Protein AF-A0A2G4E610-F1 (afdb_monomer_lite)

Sequence (167 aa):
LGGEHQPWYWQLVNQRLNTELAELLCPLRPLSDITALPVDDQRPDTAPMTCRLHLRLGSQVLHAQLCADARVMLQLLGGHHWQPHRQNVAQDWPIRQPLVLGELSLSLDQLASLQPGDVLLPSLCHFDEEGGGRLQLAGRQWAVQTDSRAEQLYVRFSHEEDLGHGQ

Secondary structure (DSSP, 8-state):
------HHHHHHHHHHS-HHHHHHHPSP----TTTS----TT-GGGSPEEEEEEEEETTEEEEEEEEE-HHHHHHHHHSTT-----PPPPTT---------EE----HHHHHH--TTPPPPPSEESB-TTSEEEEEETTEEEEEEEEEETTEEEEEEEEEEP-----

Foldseek 3Di:
DDDPDDFVVQVVVLVPDDPVVNQQQPSDDDCDPVNPQDPDPVDQQSHKDKDWDWDDDPPDIDTDIDIGGPVSVVVNVVDPDDDDDDDDDPPPNDDDDDDDQAADDDDPVRVVPDDPPDDDDHPGGQADPQQWGWDDDPNWIFTWHWDDDPNDIDIDTDDTDPPPPDD

Radius of gyration: 21.69 Å; chains: 1; bounding box: 56×47×51 Å

Structure (mmCIF, N/CA/C/O backbone):
data_AF-A0A2G4E610-F1
#
_entry.id   AF-A0A2G4E610-F1
#
loop_
_atom_site.group_PDB
_atom_site.id
_atom_site.type_symbol
_atom_site.label_atom_id
_atom_site.label_alt_id
_atom_site.label_comp_id
_atom_site.label_asym_id
_atom_site.label_entity_id
_atom_site.label_seq_id
_atom_site.pdbx_PDB_ins_code
_atom_site.Cartn_x
_atom_site.Cartn_y
_atom_site.Cartn_z
_atom_site.occupancy
_atom_site.B_iso_or_equiv
_atom_site.auth_seq_id
_atom_site.auth_comp_id
_atom_site.auth_asym_id
_atom_site.auth_atom_id
_atom_site.pdbx_PDB_model_num
ATOM 1 N N . LEU A 1 1 ? -7.639 17.442 -5.512 1.00 37.44 1 LEU A N 1
ATOM 2 C CA . LEU A 1 1 ? -8.612 18.344 -4.850 1.00 37.44 1 LEU A CA 1
ATOM 3 C C . LEU A 1 1 ? -7.830 19.233 -3.885 1.00 37.44 1 LEU A C 1
ATOM 5 O O . LEU A 1 1 ? -7.636 18.840 -2.747 1.00 37.44 1 LEU A O 1
ATOM 9 N N . GLY A 1 2 ? -7.286 20.353 -4.370 1.00 42.53 2 GLY A N 1
ATOM 10 C CA . GLY A 1 2 ? -6.409 21.251 -3.605 1.00 42.53 2 GLY A CA 1
ATOM 11 C C . GLY A 1 2 ? -7.049 22.624 -3.429 1.00 42.53 2 GLY A C 1
ATOM 12 O O . GLY A 1 2 ? -6.683 23.564 -4.123 1.00 42.53 2 GLY A O 1
ATOM 13 N N . GLY A 1 3 ? -8.059 22.712 -2.566 1.00 52.41 3 GLY A N 1
ATOM 14 C CA . GLY A 1 3 ? -8.592 23.989 -2.088 1.00 52.41 3 GLY A CA 1
ATOM 15 C C . GLY A 1 3 ? -8.076 24.257 -0.678 1.00 52.41 3 GLY A C 1
ATOM 16 O O . GLY A 1 3 ? -7.85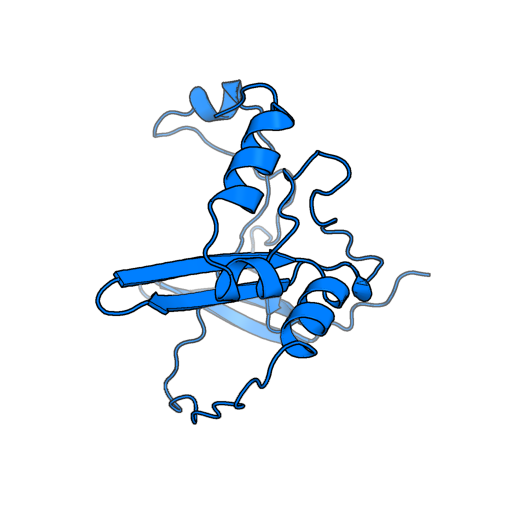5 23.307 0.072 1.00 52.41 3 GLY A O 1
ATOM 17 N N . GLU A 1 4 ? -7.886 25.526 -0.315 1.00 57.78 4 GLU A N 1
ATOM 18 C CA . GLU A 1 4 ? -7.472 25.922 1.035 1.00 57.78 4 GLU A CA 1
ATOM 19 C C . GLU A 1 4 ? -8.354 25.258 2.103 1.00 57.78 4 GLU A C 1
ATOM 21 O O . GLU A 1 4 ? -9.586 25.348 2.065 1.00 57.78 4 GLU A O 1
ATOM 26 N N . HIS A 1 5 ? -7.722 24.586 3.070 1.00 64.75 5 HIS A N 1
ATOM 27 C CA . HIS A 1 5 ? -8.419 23.955 4.184 1.00 64.75 5 HIS A CA 1
ATOM 28 C C . HIS A 1 5 ? -9.053 25.022 5.074 1.00 64.75 5 HIS A C 1
ATOM 30 O O . HIS A 1 5 ? -8.399 25.608 5.933 1.00 64.75 5 HIS A O 1
ATOM 36 N N . GLN A 1 6 ? -10.348 25.261 4.887 1.00 73.62 6 GLN A N 1
ATOM 37 C CA . GLN A 1 6 ? -11.079 26.224 5.693 1.00 73.62 6 GLN A CA 1
ATOM 38 C C . GLN A 1 6 ? -11.346 25.655 7.102 1.00 73.62 6 GLN A C 1
ATOM 40 O O . GLN A 1 6 ? -12.045 24.641 7.222 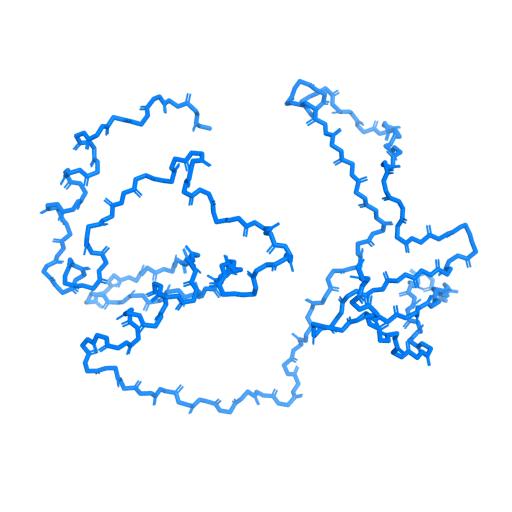1.00 73.62 6 GLN A O 1
ATOM 45 N N . PRO A 1 7 ? -10.853 26.289 8.186 1.00 74.06 7 PRO A N 1
ATOM 46 C CA . PRO A 1 7 ? -10.991 25.761 9.549 1.00 74.06 7 PRO A CA 1
ATOM 47 C C . PRO A 1 7 ? -12.445 25.523 9.989 1.00 74.06 7 PRO A C 1
ATOM 49 O O . PRO A 1 7 ? -12.716 24.603 10.762 1.00 74.06 7 PRO A O 1
ATOM 52 N N . TRP A 1 8 ? -13.394 26.310 9.467 1.00 81.38 8 TRP A N 1
ATOM 53 C CA . TRP A 1 8 ? -14.819 26.193 9.793 1.00 81.38 8 TRP A CA 1
ATOM 54 C C . TRP A 1 8 ? -15.441 24.869 9.317 1.00 81.38 8 TRP A C 1
ATOM 56 O O . TRP A 1 8 ? -16.360 24.362 9.961 1.00 81.38 8 TRP A O 1
ATOM 66 N N . TYR A 1 9 ? -14.940 24.275 8.227 1.00 82.25 9 TYR A N 1
ATOM 67 C CA . TYR A 1 9 ? -15.488 23.032 7.674 1.00 82.25 9 TYR A CA 1
ATOM 68 C C . TYR A 1 9 ? -15.316 21.873 8.659 1.00 82.25 9 TYR A C 1
ATOM 70 O O . TYR A 1 9 ? -16.259 21.142 8.951 1.00 82.25 9 TYR A O 1
ATOM 78 N N . TRP A 1 10 ? -14.130 21.757 9.255 1.00 83.00 10 TRP A N 1
ATOM 79 C CA . TRP A 1 10 ? -13.839 20.716 10.239 1.00 83.00 10 TRP A CA 1
ATOM 80 C C . TRP A 1 10 ? -14.554 20.937 11.568 1.00 83.00 10 TRP A C 1
ATOM 82 O O . TRP A 1 10 ? -14.948 19.972 12.218 1.00 83.00 10 TRP A O 1
ATOM 92 N N . GLN A 1 11 ? -14.791 22.190 11.960 1.00 86.00 11 GLN A N 1
ATOM 93 C CA . GLN A 1 11 ? -15.650 22.487 13.108 1.00 86.00 11 GLN A CA 1
ATOM 94 C C . GLN A 1 11 ? -17.082 21.996 12.869 1.00 86.00 11 GLN A C 1
ATOM 96 O O . GLN A 1 11 ? -17.652 21.348 13.743 1.00 86.00 11 GLN A O 1
ATOM 101 N N . LEU A 1 12 ? -17.634 22.233 11.675 1.00 86.00 12 LEU A N 1
ATOM 102 C CA . LEU A 1 12 ? -18.959 21.738 11.309 1.00 86.00 12 LEU A CA 1
ATOM 103 C C . LEU A 1 12 ? -19.010 20.204 11.291 1.00 86.00 12 LEU A C 1
ATOM 105 O O . LEU A 1 12 ? -19.958 19.630 11.817 1.00 86.00 12 LEU A O 1
ATOM 109 N N . VAL A 1 13 ? -17.993 19.539 10.733 1.00 84.56 13 VAL A N 1
ATOM 110 C CA . VAL A 1 13 ? -17.892 18.068 10.747 1.00 84.56 13 VAL A CA 1
ATOM 111 C C . VAL A 1 13 ? -17.896 17.539 12.183 1.00 84.56 13 VAL A C 1
ATOM 113 O O . VAL A 1 13 ? -18.721 16.689 12.508 1.00 84.56 13 VAL A O 1
ATOM 116 N N . ASN A 1 14 ? -17.056 18.092 13.063 1.00 87.81 14 ASN A N 1
ATOM 117 C CA . ASN A 1 14 ? -16.997 17.692 14.473 1.00 87.81 14 ASN A CA 1
ATOM 118 C C . ASN A 1 14 ? -18.329 17.896 15.214 1.00 87.81 14 ASN A C 1
ATOM 120 O O . ASN A 1 14 ? -18.658 17.111 16.095 1.00 87.81 14 ASN A O 1
ATOM 124 N N . GLN A 1 15 ? -19.107 18.922 14.851 1.00 87.94 15 GLN A N 1
ATOM 125 C CA . GLN A 1 15 ? -20.425 19.195 15.443 1.00 87.94 15 GLN A CA 1
ATOM 126 C C . GLN A 1 15 ? -21.553 18.319 14.884 1.00 87.94 15 GLN A C 1
ATOM 128 O O . GLN A 1 15 ? -22.582 18.157 15.535 1.00 87.94 15 GLN A O 1
ATOM 133 N N . ARG A 1 16 ? -21.409 17.806 13.656 1.00 88.06 16 ARG A N 1
ATOM 134 C CA . ARG A 1 16 ? -22.437 17.005 12.970 1.00 88.06 16 ARG A CA 1
ATOM 135 C C . ARG A 1 16 ? -22.292 15.505 13.208 1.00 88.06 16 ARG A C 1
ATOM 137 O O . ARG A 1 16 ? -23.204 14.761 12.851 1.00 88.06 16 ARG A O 1
ATOM 144 N N . LEU A 1 17 ? -21.173 15.061 13.775 1.00 84.81 17 LEU A N 1
ATOM 145 C CA . LEU A 1 17 ? -20.997 13.672 14.177 1.00 84.81 17 LEU A CA 1
ATOM 146 C C . LEU A 1 17 ? -21.983 13.322 15.296 1.00 84.81 17 LEU A C 1
ATOM 148 O O . LEU A 1 17 ? -22.217 14.104 16.214 1.00 84.81 17 LEU A O 1
ATOM 152 N N . ASN A 1 18 ? -22.566 12.128 15.203 1.00 85.31 18 ASN A N 1
ATOM 153 C CA . ASN A 1 18 ? -23.317 11.545 16.310 1.00 85.31 18 ASN A CA 1
ATOM 154 C C . ASN A 1 18 ? -22.397 11.457 17.551 1.00 85.31 18 ASN A C 1
ATOM 156 O O . ASN A 1 18 ? -21.193 11.244 17.408 1.00 85.31 18 ASN A O 1
ATOM 160 N N . THR A 1 19 ? -22.976 11.590 18.748 1.00 83.56 19 THR A N 1
ATOM 161 C CA . THR A 1 19 ? -22.282 11.555 20.045 1.00 83.56 19 THR A CA 1
ATOM 162 C C . THR A 1 19 ? -21.306 10.388 20.203 1.00 83.56 19 THR A C 1
ATOM 164 O O . THR A 1 19 ? -20.160 10.620 20.562 1.00 83.56 19 THR A O 1
ATOM 167 N N . GLU A 1 20 ? -21.707 9.161 19.874 1.00 80.81 20 GLU A N 1
ATOM 168 C CA . GLU A 1 20 ? -20.875 7.957 19.988 1.00 80.81 20 GLU A CA 1
ATOM 169 C C . GLU A 1 20 ? -19.635 8.026 19.080 1.00 80.81 20 GLU A C 1
ATOM 171 O O . GLU A 1 20 ? -18.537 7.634 19.470 1.00 80.81 20 GLU A O 1
ATOM 176 N N . LEU A 1 21 ? -19.786 8.558 17.863 1.00 80.81 21 LEU A N 1
ATOM 177 C CA . LEU A 1 21 ? -18.657 8.755 16.947 1.00 80.81 21 LEU A CA 1
ATOM 178 C C . LEU A 1 21 ? -17.805 9.962 17.339 1.00 80.81 21 LEU A C 1
ATOM 180 O O . LEU A 1 21 ? -16.593 9.941 17.137 1.00 80.81 21 LEU A O 1
ATOM 184 N N . ALA A 1 22 ? -18.425 11.007 17.886 1.00 85.56 22 ALA A N 1
ATOM 185 C CA . ALA A 1 22 ? -17.730 12.199 18.338 1.00 85.56 22 ALA A CA 1
ATOM 186 C C . ALA A 1 22 ? -16.847 11.902 19.558 1.00 85.56 22 ALA A C 1
ATOM 188 O O . ALA A 1 22 ? -15.701 12.334 19.586 1.00 85.56 22 ALA A O 1
ATOM 189 N N . GLU A 1 23 ? -17.330 11.111 20.519 1.00 82.56 23 GLU A N 1
ATOM 190 C CA . GLU A 1 23 ? -16.530 10.642 21.660 1.00 82.56 23 GLU A CA 1
ATOM 191 C C . GLU A 1 23 ? -15.290 9.856 21.218 1.00 82.56 23 GLU A C 1
ATOM 193 O O . GLU A 1 23 ? -14.246 9.922 21.864 1.00 82.56 23 GLU A O 1
ATOM 198 N N . LEU A 1 24 ? -15.394 9.140 20.096 1.00 80.12 24 LEU A N 1
ATOM 199 C CA . LEU A 1 24 ? -14.323 8.290 19.604 1.00 80.12 24 LEU A CA 1
ATOM 200 C C . LEU A 1 24 ? -13.312 9.015 18.700 1.00 80.12 24 LEU A C 1
ATOM 202 O O . LEU A 1 24 ? -12.117 8.739 18.770 1.00 80.12 24 LEU A O 1
ATOM 206 N N . LEU A 1 25 ? -13.790 9.879 17.803 1.00 80.69 25 LEU A N 1
ATOM 207 C CA . LEU A 1 25 ? -13.000 10.408 16.684 1.00 80.69 25 LEU A CA 1
ATOM 208 C C . LEU A 1 25 ? -12.723 11.913 16.781 1.00 80.69 25 LEU A C 1
ATOM 210 O O . LEU A 1 25 ? -11.841 12.407 16.077 1.00 80.69 25 LEU A O 1
ATOM 214 N N . CYS A 1 26 ? -13.462 12.665 17.605 1.00 83.50 26 CYS A N 1
ATOM 215 C CA . CYS A 1 26 ? -13.280 14.112 17.692 1.00 83.50 26 CYS A CA 1
ATOM 216 C C . CYS A 1 26 ? -12.162 14.509 18.674 1.00 83.50 26 CYS A C 1
ATOM 218 O O . CYS A 1 26 ? -11.982 13.877 19.713 1.00 83.50 26 CYS A O 1
ATOM 220 N N . PRO A 1 27 ? -11.465 15.631 18.412 1.00 84.44 27 PRO A N 1
ATOM 221 C CA . PRO A 1 27 ? -11.653 16.515 17.264 1.00 84.44 27 PRO A CA 1
ATOM 222 C C . PRO A 1 27 ? -10.913 16.019 16.012 1.00 84.44 27 PRO A C 1
ATOM 224 O O . PRO A 1 27 ? -9.690 15.903 16.008 1.00 84.44 27 PRO A O 1
ATOM 227 N N . LEU A 1 28 ? -11.644 15.859 14.908 1.00 81.12 28 LEU A N 1
ATOM 228 C CA . LEU A 1 28 ? -11.074 15.692 13.577 1.00 81.12 28 LEU A CA 1
ATOM 229 C C . LEU A 1 28 ? -10.490 17.019 13.090 1.00 81.12 28 LEU A C 1
ATOM 231 O O . LEU A 1 28 ? -11.098 18.085 13.241 1.00 81.12 28 LEU A O 1
ATOM 235 N N . ARG A 1 29 ? -9.306 16.950 12.489 1.00 76.62 29 ARG A N 1
ATOM 236 C CA . ARG A 1 29 ? -8.587 18.094 11.925 1.00 76.62 29 ARG A CA 1
ATOM 237 C C . ARG A 1 29 ? -8.073 17.735 10.531 1.00 76.62 29 ARG A C 1
ATOM 239 O O . ARG A 1 29 ? -7.823 16.557 10.280 1.00 76.62 29 ARG A O 1
ATOM 246 N N . PRO A 1 30 ? -7.923 18.722 9.629 1.00 72.25 30 PRO A N 1
ATOM 247 C CA . PRO A 1 30 ? -7.287 18.471 8.347 1.00 72.25 30 PRO A CA 1
ATOM 248 C C . PRO A 1 30 ? -5.859 17.984 8.569 1.00 72.25 30 PRO A C 1
ATOM 250 O O . PRO A 1 30 ? -5.177 18.444 9.487 1.00 72.25 30 PRO A O 1
ATOM 253 N N . LEU A 1 31 ? -5.420 17.095 7.685 1.00 65.62 31 LEU A N 1
ATOM 254 C CA . LEU A 1 31 ? -4.017 16.743 7.558 1.00 65.62 31 LEU A CA 1
ATOM 255 C C . LEU A 1 31 ? -3.308 17.923 6.871 1.00 65.62 31 LEU A C 1
ATOM 257 O O . LEU A 1 31 ? -3.431 18.100 5.665 1.00 65.62 31 LEU A O 1
ATOM 261 N N . SER A 1 32 ? -2.638 18.771 7.645 1.00 58.19 32 SER A N 1
ATOM 262 C CA . SER A 1 32 ? -1.712 19.789 7.133 1.00 58.19 32 SER A CA 1
ATOM 263 C C . SER A 1 32 ? -0.340 19.164 6.846 1.00 58.19 32 SER A C 1
ATOM 265 O O . SER A 1 32 ? -0.015 18.136 7.441 1.00 58.19 32 SER A O 1
ATOM 267 N N . ASP A 1 33 ? 0.508 19.817 6.046 1.00 53.78 33 ASP A N 1
ATOM 268 C CA . ASP A 1 33 ? 1.872 19.349 5.713 1.00 53.78 33 ASP A CA 1
ATOM 269 C C . ASP A 1 33 ? 2.749 19.033 6.947 1.00 53.78 33 ASP A C 1
ATOM 271 O O . ASP A 1 33 ? 3.605 18.160 6.899 1.00 53.78 33 ASP A O 1
ATOM 275 N N . ILE A 1 34 ? 2.496 19.684 8.089 1.00 47.72 34 ILE A N 1
ATOM 276 C CA . ILE A 1 34 ? 3.204 19.479 9.375 1.00 47.72 34 ILE A CA 1
ATOM 277 C C . ILE A 1 34 ? 2.657 18.258 10.156 1.00 47.72 34 ILE A C 1
ATOM 279 O O . ILE A 1 34 ? 3.248 17.805 11.131 1.00 47.72 34 ILE A O 1
ATOM 283 N N . THR A 1 35 ? 1.501 17.734 9.747 1.00 48.53 35 THR A N 1
ATOM 284 C CA . THR A 1 35 ? 0.807 16.584 10.358 1.00 48.53 35 THR A CA 1
ATOM 285 C C . THR A 1 35 ? 0.701 15.383 9.426 1.00 48.53 35 THR A C 1
ATOM 287 O O . THR A 1 35 ? 0.152 14.363 9.837 1.00 48.53 35 THR A O 1
ATOM 290 N N . ALA A 1 36 ? 1.197 15.492 8.187 1.00 54.81 36 ALA A N 1
ATOM 291 C CA . ALA A 1 36 ? 1.415 14.329 7.344 1.00 54.81 36 ALA A CA 1
ATOM 292 C C . ALA A 1 36 ? 2.254 13.342 8.156 1.00 54.81 36 ALA A C 1
ATOM 294 O O . ALA A 1 36 ? 3.293 13.724 8.694 1.00 54.81 36 ALA A O 1
ATOM 295 N N . LEU A 1 37 ? 1.744 12.120 8.329 1.00 55.53 37 LEU A N 1
ATOM 296 C CA . LEU A 1 37 ? 2.422 11.120 9.143 1.00 55.53 37 LEU A CA 1
ATOM 297 C C . LEU A 1 37 ? 3.819 10.932 8.551 1.00 55.53 37 LEU A C 1
ATOM 299 O O . LEU A 1 37 ? 3.910 10.532 7.386 1.00 55.53 37 LEU A O 1
ATOM 303 N N . PRO A 1 38 ? 4.881 11.291 9.289 1.00 52.41 38 PRO A N 1
ATOM 304 C CA . PRO A 1 38 ? 6.220 11.209 8.756 1.00 52.41 38 PRO A CA 1
ATOM 305 C C . PRO A 1 38 ? 6.493 9.744 8.424 1.00 52.41 38 PRO A C 1
ATOM 307 O O . PRO A 1 38 ? 6.420 8.871 9.288 1.00 52.41 38 PRO A O 1
ATOM 310 N N . VAL A 1 39 ? 6.794 9.474 7.156 1.00 53.44 39 VAL A N 1
ATOM 311 C CA . VAL A 1 39 ? 7.430 8.221 6.735 1.00 53.44 39 VAL A CA 1
ATOM 312 C C . VAL A 1 39 ? 8.910 8.371 7.078 1.00 53.44 39 VAL A C 1
ATOM 314 O O . VAL A 1 39 ? 9.754 8.501 6.203 1.00 53.44 39 VAL A O 1
ATOM 317 N N . ASP A 1 40 ? 9.201 8.547 8.364 1.00 50.41 40 ASP A N 1
ATOM 318 C CA . ASP A 1 40 ? 10.560 8.734 8.846 1.00 50.41 40 ASP A CA 1
ATOM 319 C C . ASP A 1 40 ? 11.017 7.420 9.476 1.00 50.41 40 ASP A C 1
ATOM 321 O O . ASP A 1 40 ? 10.637 7.075 10.600 1.00 50.41 40 ASP A O 1
ATOM 325 N N . ASP A 1 41 ? 11.808 6.666 8.711 1.00 51.16 41 ASP A N 1
ATOM 326 C CA . ASP A 1 41 ? 12.358 5.360 9.092 1.00 51.16 41 ASP A CA 1
ATOM 327 C C . ASP A 1 41 ? 13.263 5.442 10.337 1.00 51.16 41 ASP A C 1
ATOM 329 O O . ASP A 1 41 ? 13.593 4.422 10.945 1.00 51.16 41 ASP A O 1
ATOM 333 N N . GLN A 1 42 ? 13.655 6.650 10.760 1.00 46.66 42 GLN A N 1
ATOM 334 C CA . GLN A 1 42 ? 14.499 6.869 11.934 1.00 46.66 42 GLN A CA 1
ATOM 335 C C . GLN A 1 42 ? 13.748 6.916 13.271 1.00 46.66 42 GLN A C 1
ATOM 337 O O . GLN A 1 42 ? 14.400 6.869 14.321 1.00 46.66 42 GLN A O 1
ATOM 342 N N . ARG A 1 43 ? 12.407 6.969 13.290 1.00 53.16 43 ARG A N 1
ATOM 343 C CA . ARG A 1 43 ? 11.646 6.969 14.552 1.00 53.16 43 ARG A CA 1
ATOM 344 C C . ARG A 1 43 ? 10.456 5.997 14.501 1.00 53.16 43 ARG A C 1
ATOM 346 O O . ARG A 1 43 ? 9.375 6.367 14.046 1.00 53.16 43 ARG A O 1
ATOM 353 N N . PRO A 1 44 ? 10.607 4.761 15.019 1.00 54.84 44 PRO A N 1
ATOM 354 C CA . PRO A 1 44 ? 9.585 3.716 14.886 1.00 54.84 44 PRO A CA 1
ATOM 355 C C . PRO A 1 44 ? 8.242 4.084 15.538 1.00 54.84 44 PRO A C 1
ATOM 357 O O . PRO A 1 44 ? 7.194 3.631 15.089 1.00 54.84 44 PRO A O 1
ATOM 360 N N . ASP A 1 45 ? 8.252 4.963 16.544 1.00 57.12 45 ASP A N 1
ATOM 361 C CA . ASP A 1 45 ? 7.043 5.397 17.255 1.00 57.12 45 ASP A CA 1
ATOM 362 C C . ASP A 1 45 ? 6.145 6.347 16.438 1.00 57.12 45 ASP A C 1
ATOM 364 O O . ASP A 1 45 ? 5.002 6.597 16.828 1.00 57.12 45 ASP A O 1
ATOM 368 N N . THR A 1 46 ? 6.642 6.894 15.321 1.00 61.34 46 THR A N 1
ATOM 369 C CA . THR A 1 46 ? 5.893 7.825 14.456 1.00 61.34 46 THR A CA 1
ATOM 370 C C . THR A 1 46 ? 5.475 7.223 13.119 1.00 61.34 46 THR A C 1
ATOM 372 O O . THR A 1 46 ? 4.827 7.912 12.332 1.00 61.34 46 THR A O 1
ATOM 375 N N . ALA A 1 47 ? 5.799 5.950 12.866 1.00 66.75 47 ALA A N 1
ATOM 376 C CA . ALA A 1 47 ? 5.412 5.284 11.632 1.00 66.75 47 ALA A CA 1
ATOM 377 C C . ALA A 1 47 ? 3.872 5.245 11.491 1.00 66.75 47 ALA A C 1
ATOM 379 O O . ALA A 1 47 ? 3.174 4.853 12.437 1.00 66.75 47 ALA A O 1
ATOM 380 N N . PRO A 1 48 ? 3.315 5.639 10.328 1.00 75.00 48 PRO A N 1
ATOM 381 C CA . PRO A 1 48 ? 1.878 5.602 10.091 1.00 75.00 48 PRO A CA 1
ATOM 382 C C . PRO A 1 48 ? 1.336 4.178 10.203 1.00 75.00 48 PRO A C 1
ATOM 384 O O . PRO A 1 48 ? 1.681 3.291 9.423 1.00 75.00 48 PRO A O 1
ATOM 387 N N . MET A 1 49 ? 0.411 3.967 11.133 1.00 76.75 49 MET A N 1
ATOM 388 C CA . MET A 1 49 ? -0.376 2.747 11.221 1.00 76.75 49 MET A CA 1
ATOM 389 C C . MET A 1 49 ? -1.683 2.930 10.463 1.00 76.75 49 MET A C 1
ATOM 391 O O . MET A 1 49 ? -2.441 3.867 10.702 1.00 76.75 49 MET A O 1
ATOM 395 N N . THR A 1 50 ? -1.979 1.990 9.572 1.00 82.38 50 THR A N 1
ATOM 396 C CA . THR A 1 50 ? -3.256 1.928 8.865 1.00 82.38 50 THR A CA 1
ATOM 397 C C . THR A 1 50 ? -4.143 0.850 9.476 1.00 82.38 50 THR A C 1
ATOM 399 O O . THR A 1 50 ? -3.742 -0.309 9.572 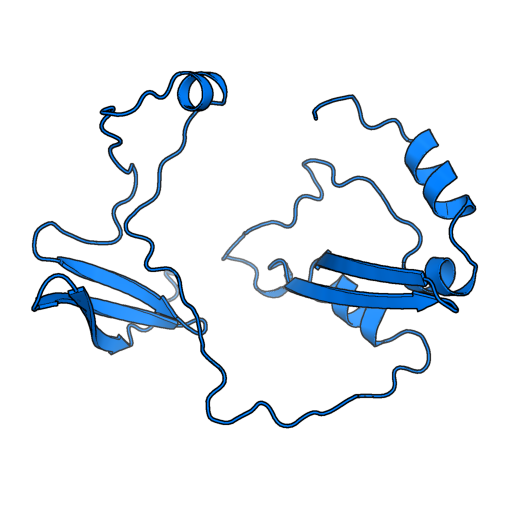1.00 82.38 50 THR A O 1
ATOM 402 N N . CYS A 1 51 ? -5.383 1.195 9.811 1.00 81.06 51 CYS A N 1
ATOM 403 C CA . CYS A 1 51 ? -6.415 0.232 10.167 1.00 81.06 51 CYS A CA 1
ATOM 404 C C . CYS A 1 51 ? -7.685 0.439 9.333 1.00 81.06 51 CYS A C 1
ATOM 406 O O . CYS A 1 51 ? -7.987 1.529 8.842 1.00 81.06 51 CYS A O 1
ATOM 408 N N . ARG A 1 52 ? -8.440 -0.646 9.142 1.00 86.31 52 ARG A N 1
ATOM 409 C CA . ARG A 1 52 ? -9.747 -0.590 8.489 1.00 86.31 52 ARG A CA 1
ATOM 410 C C . ARG A 1 52 ? -10.815 -0.361 9.543 1.00 86.31 52 ARG A C 1
ATOM 412 O O . ARG A 1 52 ? -10.965 -1.164 10.460 1.00 86.31 52 ARG A O 1
ATOM 419 N N . LEU A 1 53 ? -11.594 0.690 9.354 1.00 85.38 53 LEU A N 1
ATOM 420 C CA . LEU A 1 53 ? -12.723 1.031 10.194 1.00 85.38 53 LEU A CA 1
ATOM 421 C C . LEU A 1 53 ? -14.014 0.533 9.535 1.00 85.38 53 LEU A C 1
ATOM 423 O O . LEU A 1 53 ? -14.299 0.837 8.376 1.00 85.38 53 LEU A O 1
ATOM 427 N N . HIS A 1 54 ? -14.791 -0.246 10.282 1.00 88.12 54 HIS A N 1
ATOM 428 C CA . HIS A 1 54 ? -16.118 -0.687 9.876 1.00 88.12 54 HIS A CA 1
ATOM 429 C C . HIS A 1 54 ? -17.127 -0.225 10.922 1.00 88.12 54 HIS A C 1
ATOM 431 O O . HIS A 1 54 ? -17.132 -0.726 12.045 1.00 88.12 54 HIS A O 1
ATOM 437 N N . LEU A 1 55 ? -17.958 0.745 10.553 1.00 83.81 55 LEU A N 1
ATOM 438 C CA . LEU A 1 55 ? -18.975 1.317 11.429 1.00 83.81 55 LEU A CA 1
ATOM 439 C C . LEU A 1 55 ? -20.353 0.907 10.936 1.00 83.81 55 LEU A C 1
ATOM 441 O O . LEU A 1 55 ? -20.618 0.927 9.735 1.00 83.81 55 LEU A O 1
ATOM 445 N N . ARG A 1 56 ? -21.241 0.568 11.869 1.00 85.62 56 ARG A N 1
ATOM 446 C CA . ARG A 1 56 ? -22.643 0.279 11.577 1.00 85.62 56 ARG A CA 1
ATOM 447 C C . ARG A 1 56 ? -23.537 1.044 12.541 1.00 85.62 56 ARG A C 1
ATOM 449 O O . ARG A 1 56 ? -23.430 0.844 13.747 1.00 85.62 56 ARG A O 1
ATOM 456 N N . LEU A 1 57 ? -24.438 1.858 11.999 1.00 83.25 57 LEU A N 1
ATOM 457 C CA . LEU A 1 57 ? -25.447 2.603 12.747 1.00 83.25 57 LEU A CA 1
ATOM 458 C C . LEU A 1 57 ? -26.831 2.275 12.175 1.00 83.25 57 LEU A C 1
ATOM 460 O O . LEU A 1 57 ? -27.191 2.718 11.084 1.00 83.25 57 LEU A O 1
ATOM 464 N N . GLY A 1 58 ? -27.600 1.445 12.882 1.00 86.12 58 GLY A N 1
ATOM 465 C CA . GLY A 1 58 ? -28.849 0.896 12.349 1.00 86.12 58 GLY A CA 1
ATOM 466 C C . GLY A 1 58 ? -28.607 0.111 11.052 1.00 86.12 58 GLY A C 1
ATOM 467 O O . GLY A 1 58 ? -27.874 -0.878 11.054 1.00 86.12 58 GLY A O 1
ATOM 468 N N . SER A 1 59 ? -29.210 0.559 9.947 1.00 88.31 59 SER A N 1
ATOM 469 C CA . SER A 1 59 ? -29.021 -0.007 8.601 1.00 88.31 59 SER A CA 1
ATOM 470 C C . SER A 1 59 ? -27.861 0.610 7.811 1.00 88.31 59 SER A C 1
ATOM 472 O O . SER A 1 59 ? -27.533 0.118 6.733 1.00 88.31 59 SER A O 1
ATOM 474 N N . GLN A 1 60 ? -27.242 1.679 8.314 1.00 84.81 60 GLN A N 1
ATOM 475 C CA . GLN A 1 60 ? -26.139 2.356 7.639 1.00 84.81 60 GLN A CA 1
ATOM 476 C C . GLN A 1 60 ? -24.818 1.673 7.974 1.00 84.81 60 GLN A C 1
ATOM 478 O O . GLN A 1 60 ? -24.557 1.345 9.133 1.00 84.81 60 GLN A O 1
ATOM 483 N N . VAL A 1 61 ? -23.978 1.489 6.958 1.00 87.31 61 VAL A N 1
ATOM 484 C CA . VAL A 1 61 ? -22.642 0.908 7.087 1.00 87.31 61 VAL A CA 1
ATOM 485 C C . VAL A 1 61 ? -21.628 1.834 6.429 1.00 87.31 61 VAL A C 1
ATOM 487 O O . VAL A 1 61 ? -21.836 2.290 5.306 1.00 87.31 61 VAL A O 1
ATOM 490 N N . LEU A 1 62 ? -20.524 2.088 7.125 1.00 82.94 62 LEU A N 1
ATOM 491 C CA . LEU A 1 62 ? -19.372 2.820 6.616 1.00 82.94 62 LEU A CA 1
ATOM 492 C C . LEU A 1 62 ? -18.140 1.916 6.666 1.00 82.94 62 LEU A C 1
ATOM 494 O O . LEU A 1 62 ? -17.764 1.412 7.725 1.00 82.94 62 LEU A O 1
ATOM 498 N N . HIS A 1 63 ? -17.499 1.754 5.510 1.00 87.69 63 HIS A N 1
ATOM 499 C CA . HIS A 1 63 ? -16.162 1.186 5.387 1.00 87.69 63 HIS A CA 1
ATOM 500 C C . HIS A 1 63 ? -15.185 2.328 5.129 1.00 87.69 63 HIS A C 1
ATOM 502 O O . HIS A 1 63 ? -15.313 3.037 4.133 1.00 87.69 63 HIS A O 1
ATOM 508 N N . ALA A 1 64 ? -14.220 2.504 6.021 1.00 81.75 64 ALA A N 1
ATOM 509 C CA . ALA A 1 64 ? -13.208 3.541 5.908 1.00 81.75 64 ALA A CA 1
ATOM 510 C C . ALA A 1 64 ? -11.826 2.988 6.262 1.00 81.75 64 ALA A C 1
ATOM 512 O O . ALA A 1 64 ? -11.686 1.907 6.839 1.00 81.75 64 ALA A O 1
ATOM 513 N N . GLN A 1 65 ? -10.802 3.752 5.912 1.00 83.56 65 GLN A N 1
ATOM 514 C CA . GLN A 1 65 ? -9.435 3.525 6.348 1.00 83.56 65 GLN A CA 1
ATOM 515 C C . GLN A 1 65 ? -9.058 4.653 7.303 1.00 83.56 65 GLN A C 1
ATOM 517 O O . GLN A 1 65 ? -9.284 5.823 6.999 1.00 83.56 65 GLN A O 1
ATOM 522 N N . LEU A 1 66 ? -8.508 4.293 8.455 1.00 82.62 66 LEU A N 1
ATOM 523 C CA . LEU A 1 66 ? -7.929 5.229 9.404 1.00 82.62 66 LEU A CA 1
ATOM 524 C C . LEU A 1 66 ? -6.414 5.050 9.360 1.00 82.62 66 LEU A C 1
ATOM 526 O O . LEU A 1 66 ? -5.918 3.938 9.517 1.00 82.62 66 LEU A O 1
ATOM 530 N N . CYS A 1 67 ? -5.693 6.142 9.133 1.00 83.81 67 CYS A N 1
ATOM 531 C CA . CYS A 1 67 ? -4.240 6.175 9.188 1.00 83.81 67 CYS A CA 1
ATOM 532 C C . CYS A 1 67 ? -3.830 7.165 10.279 1.00 83.81 67 CYS A C 1
ATOM 534 O O . CYS A 1 67 ? -4.266 8.316 10.241 1.00 83.81 67 CYS A O 1
ATOM 536 N N . ALA A 1 68 ? -3.060 6.716 11.267 1.00 80.00 68 ALA A N 1
ATOM 537 C CA . ALA A 1 68 ? -2.551 7.554 12.350 1.00 80.00 68 ALA A CA 1
ATOM 538 C C . ALA A 1 68 ? -1.280 6.940 12.947 1.00 80.00 68 ALA A C 1
ATOM 540 O O . ALA A 1 68 ? -0.992 5.771 12.709 1.00 80.00 68 ALA A O 1
ATOM 541 N N . ASP A 1 69 ? -0.529 7.702 13.737 1.00 80.56 69 ASP A N 1
ATOM 542 C CA . ASP A 1 69 ? 0.612 7.156 14.472 1.00 80.56 69 ASP A CA 1
ATOM 543 C C . ASP A 1 69 ? 0.167 6.171 15.573 1.00 80.56 69 ASP A C 1
ATOM 545 O O . ASP A 1 69 ? -1.016 6.066 15.935 1.00 80.56 69 ASP A O 1
ATOM 549 N N . ALA A 1 70 ? 1.136 5.439 16.126 1.00 81.69 70 ALA A N 1
ATOM 550 C CA . ALA A 1 70 ? 0.889 4.447 17.166 1.00 81.69 70 ALA A CA 1
ATOM 551 C C . ALA A 1 70 ? 0.229 5.051 18.417 1.00 81.69 70 ALA A C 1
ATOM 553 O O . ALA A 1 70 ? -0.612 4.407 19.045 1.00 81.69 70 ALA A O 1
ATOM 554 N N . ARG A 1 71 ? 0.555 6.299 18.774 1.00 82.69 71 ARG A N 1
ATOM 555 C CA . ARG A 1 71 ? -0.012 6.971 19.950 1.00 82.69 71 ARG A CA 1
ATOM 556 C C . ARG A 1 71 ? -1.504 7.230 19.768 1.00 82.69 71 ARG A C 1
ATOM 558 O O . ARG A 1 71 ? -2.271 6.946 20.687 1.00 82.69 71 ARG A O 1
ATOM 565 N N . VAL A 1 72 ? -1.924 7.739 18.611 1.00 82.81 72 VAL A N 1
ATOM 566 C CA . VAL A 1 72 ? -3.343 7.966 18.296 1.00 82.81 72 VAL A CA 1
ATOM 567 C C . VAL A 1 72 ? -4.101 6.640 18.265 1.00 82.81 72 VAL A C 1
ATOM 569 O O . VAL A 1 72 ? -5.182 6.540 18.844 1.00 82.81 72 VAL A O 1
ATOM 572 N N . MET A 1 73 ? -3.519 5.596 17.668 1.00 85.75 73 MET A N 1
ATOM 573 C CA . MET A 1 73 ? -4.129 4.261 17.652 1.00 85.75 73 MET A CA 1
ATOM 574 C C . MET A 1 73 ? -4.302 3.687 19.061 1.00 85.75 73 MET A C 1
ATOM 576 O O . MET A 1 73 ? -5.357 3.145 19.379 1.00 85.75 73 MET A O 1
ATOM 580 N N . LEU A 1 74 ? -3.305 3.841 19.934 1.00 85.94 74 LEU A N 1
ATOM 581 C CA . LEU A 1 74 ? -3.396 3.401 21.326 1.00 85.94 74 LEU A CA 1
ATOM 582 C C . LEU A 1 74 ? -4.425 4.205 22.126 1.00 85.94 74 LEU A C 1
ATOM 584 O O . LEU A 1 74 ? -5.126 3.622 22.946 1.00 85.94 74 LEU A O 1
ATOM 588 N N . GLN A 1 75 ? -4.560 5.512 21.885 1.00 84.81 75 GLN A N 1
ATOM 589 C CA . GLN A 1 75 ? -5.622 6.317 22.502 1.00 84.81 75 GLN A CA 1
ATOM 590 C C . GLN A 1 75 ? -7.009 5.859 22.048 1.00 84.81 75 GLN A C 1
ATOM 592 O O . GLN A 1 75 ? -7.897 5.693 22.881 1.00 84.81 75 GLN A O 1
ATOM 597 N N . LEU A 1 76 ? -7.169 5.589 20.750 1.00 84.31 76 LEU A N 1
ATOM 598 C CA . LEU A 1 76 ? -8.405 5.059 20.186 1.00 84.31 76 LEU A CA 1
ATOM 599 C C . LEU A 1 76 ? -8.764 3.712 20.829 1.00 84.31 76 LEU A C 1
ATOM 601 O O . LEU A 1 76 ? -9.878 3.546 21.318 1.00 84.31 76 LEU A O 1
ATOM 605 N N . LEU A 1 77 ? -7.810 2.776 20.882 1.00 83.56 77 LEU A N 1
ATOM 606 C CA . LEU A 1 77 ? -7.981 1.438 21.465 1.00 83.56 77 LEU A CA 1
ATOM 607 C C . LEU A 1 77 ? -8.111 1.447 22.996 1.00 83.56 77 LEU A C 1
ATOM 609 O O . LEU A 1 77 ? -8.714 0.539 23.561 1.00 83.56 77 LEU A O 1
ATOM 613 N N . GLY A 1 78 ? -7.546 2.448 23.671 1.00 80.88 78 GLY A N 1
ATOM 614 C CA . GLY A 1 78 ? -7.670 2.654 25.115 1.00 80.88 78 GLY A CA 1
ATOM 615 C C . GLY A 1 78 ? -8.973 3.341 25.532 1.00 80.88 78 GLY A C 1
ATOM 616 O O . GLY A 1 78 ? -9.251 3.435 26.726 1.00 80.88 78 GLY A O 1
ATOM 617 N N . GLY A 1 79 ? -9.755 3.827 24.564 1.00 74.88 79 GLY A N 1
ATOM 618 C CA . GLY A 1 79 ? -11.070 4.423 24.774 1.00 74.88 79 GLY A CA 1
ATOM 619 C C . GLY A 1 79 ? -12.165 3.412 25.144 1.00 74.88 79 GLY A C 1
ATOM 620 O O . GLY A 1 79 ? -11.913 2.324 25.659 1.00 74.88 79 GLY A O 1
ATOM 621 N N . HIS A 1 80 ? -13.418 3.801 24.899 1.00 68.94 80 HIS A N 1
ATOM 622 C CA . HIS A 1 80 ? -14.638 3.085 25.296 1.00 68.94 80 HIS A CA 1
ATOM 623 C C . HIS A 1 80 ? -14.604 1.568 25.052 1.00 68.94 80 HIS A C 1
ATOM 625 O O . HIS A 1 80 ? -14.341 1.148 23.938 1.00 68.94 80 HIS A O 1
ATOM 631 N N . HIS A 1 81 ? -14.968 0.782 26.079 1.00 74.69 81 HIS A N 1
ATOM 632 C CA . HIS A 1 81 ? -15.483 -0.607 26.104 1.00 74.69 81 HIS A CA 1
ATOM 633 C C . HIS A 1 81 ? -15.270 -1.506 24.867 1.00 74.69 81 HIS A C 1
ATOM 635 O O . HIS A 1 81 ? -16.173 -2.254 24.476 1.00 74.69 81 HIS A O 1
ATOM 641 N N . TRP A 1 82 ? -14.083 -1.483 24.262 1.00 84.44 82 TRP A N 1
ATOM 642 C CA . TRP A 1 82 ? -13.771 -2.328 23.123 1.00 84.44 82 TRP A CA 1
ATOM 643 C C . TRP A 1 82 ? -13.883 -3.788 23.534 1.00 84.44 82 TRP A C 1
ATOM 645 O O . TRP A 1 82 ? -13.230 -4.242 24.474 1.00 84.44 82 TRP A O 1
ATOM 655 N N . GLN A 1 83 ? -14.701 -4.543 22.809 1.00 84.94 83 GLN A N 1
ATOM 656 C CA . GLN A 1 83 ? -14.721 -5.989 22.949 1.00 84.94 83 GLN A CA 1
ATOM 657 C C . GLN A 1 83 ? -13.708 -6.569 21.963 1.00 84.94 83 GLN A C 1
ATOM 659 O O . GLN A 1 83 ? -13.916 -6.462 20.750 1.00 84.94 83 GLN A O 1
ATOM 664 N N . PRO A 1 84 ? -12.600 -7.162 22.442 1.00 84.56 84 PRO A N 1
ATOM 665 C CA . PRO A 1 84 ? -11.609 -7.737 21.553 1.00 84.56 84 PRO A CA 1
ATOM 666 C C . PRO A 1 84 ? -12.245 -8.887 20.775 1.00 84.56 84 PRO A C 1
ATOM 668 O O . PRO A 1 84 ? -12.630 -9.910 21.341 1.00 84.56 84 PRO A O 1
ATOM 671 N N . HIS A 1 85 ? -12.336 -8.727 19.459 1.00 83.06 85 HIS A N 1
ATOM 672 C CA . HIS A 1 85 ? -12.845 -9.764 18.580 1.00 83.06 85 HIS A CA 1
ATOM 673 C C . HIS A 1 85 ? -11.680 -10.526 17.952 1.00 83.06 85 HIS A C 1
ATOM 675 O O . HIS A 1 85 ? -11.069 -10.078 16.984 1.00 83.06 85 HIS A O 1
ATOM 681 N N . ARG A 1 86 ? -11.347 -11.680 18.533 1.00 82.94 86 ARG A N 1
ATOM 682 C CA . ARG A 1 86 ? -10.314 -12.571 17.998 1.00 82.94 86 ARG A CA 1
ATOM 683 C C . ARG A 1 86 ? -10.967 -13.555 17.035 1.00 82.94 86 ARG A C 1
ATOM 685 O O . ARG A 1 86 ? -11.724 -14.420 17.465 1.00 82.94 86 ARG A O 1
ATOM 692 N N . GLN A 1 87 ? -10.671 -13.419 15.748 1.00 81.19 87 GLN A N 1
ATOM 693 C CA . GLN A 1 87 ? -10.979 -14.439 14.749 1.00 81.19 87 GLN A CA 1
ATOM 694 C C . GLN A 1 87 ? -9.698 -15.179 14.388 1.00 81.19 87 GLN A C 1
ATOM 696 O O . GLN A 1 87 ? -8.643 -14.560 14.244 1.00 81.19 87 GLN A O 1
ATOM 701 N N . ASN A 1 88 ? -9.798 -16.495 14.212 1.00 83.44 88 ASN A N 1
ATOM 702 C CA . ASN A 1 88 ? -8.720 -17.239 13.581 1.00 83.44 88 ASN A CA 1
ATOM 703 C C . ASN A 1 88 ? -8.643 -16.805 12.121 1.00 83.44 88 ASN A C 1
ATOM 705 O O . ASN A 1 88 ? -9.621 -16.913 11.380 1.00 83.44 88 ASN A O 1
ATOM 709 N N . VAL A 1 89 ? -7.478 -16.309 11.724 1.00 80.50 89 VAL A N 1
ATOM 710 C CA . VAL A 1 89 ? -7.177 -16.084 10.315 1.00 80.50 89 VAL A CA 1
ATOM 711 C C . VAL A 1 89 ? -7.139 -17.454 9.641 1.00 80.50 89 VAL A C 1
ATOM 713 O O . VAL A 1 89 ? -6.561 -18.400 10.183 1.00 80.50 89 VAL A O 1
ATOM 716 N N . ALA A 1 90 ? -7.811 -17.583 8.499 1.00 85.88 90 ALA A N 1
ATOM 717 C CA . ALA A 1 90 ? -7.806 -18.825 7.740 1.00 85.88 90 ALA A CA 1
ATOM 718 C C . ALA A 1 90 ? -6.363 -19.185 7.343 1.00 85.88 90 ALA A C 1
ATOM 720 O O . ALA A 1 90 ? -5.566 -18.298 7.036 1.00 85.88 90 ALA A O 1
ATOM 721 N N . GLN A 1 91 ? -6.006 -20.473 7.380 1.00 84.75 91 GLN A N 1
ATOM 722 C CA . GLN A 1 91 ? -4.629 -20.911 7.091 1.00 84.75 91 GLN A CA 1
ATOM 723 C C . GLN A 1 91 ? -4.186 -20.573 5.660 1.00 84.75 91 GLN A C 1
ATOM 725 O O . GLN A 1 91 ? -2.995 -20.467 5.390 1.00 84.75 91 GLN A O 1
ATOM 730 N N . ASP A 1 92 ? -5.144 -20.391 4.758 1.00 86.94 92 ASP A N 1
ATOM 731 C CA . ASP A 1 92 ? -4.973 -20.044 3.353 1.00 86.94 92 ASP A CA 1
ATOM 732 C C . ASP A 1 92 ? -5.102 -18.537 3.082 1.00 86.94 92 ASP A C 1
ATOM 734 O O . ASP A 1 92 ? -5.188 -18.130 1.922 1.00 86.94 92 ASP A O 1
ATOM 738 N N . TRP A 1 93 ? -5.118 -17.691 4.121 1.00 82.88 93 TRP A N 1
ATOM 739 C CA . TRP A 1 93 ? -5.223 -16.246 3.943 1.00 82.88 93 TRP A CA 1
ATOM 740 C C . TRP A 1 93 ? -4.069 -15.723 3.072 1.00 82.88 93 TRP A C 1
ATOM 742 O O . TRP A 1 93 ? -2.906 -15.785 3.485 1.00 82.88 93 TRP A O 1
ATOM 752 N N . PRO A 1 94 ? -4.350 -15.178 1.873 1.00 81.56 94 PRO A N 1
ATOM 753 C CA . PRO A 1 94 ? -3.293 -14.806 0.951 1.00 81.56 94 PRO A CA 1
ATOM 754 C C . PRO A 1 94 ? -2.593 -13.534 1.431 1.00 81.56 94 PRO A C 1
ATOM 756 O O . PRO A 1 94 ? -3.215 -12.478 1.574 1.00 81.56 94 PRO A O 1
ATOM 759 N N . ILE A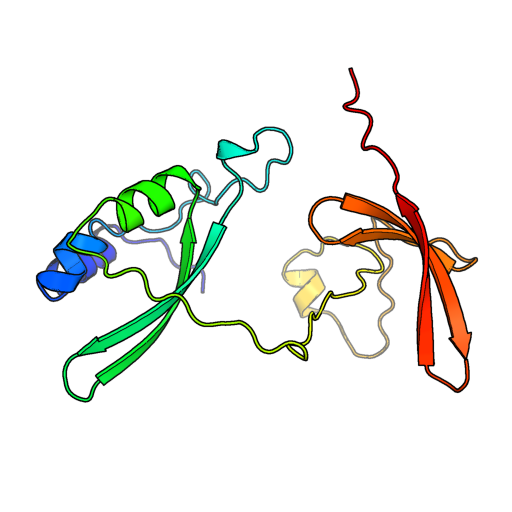 1 95 ? -1.276 -13.611 1.612 1.00 78.94 95 ILE A N 1
ATOM 760 C CA . ILE A 1 95 ? -0.428 -12.432 1.797 1.00 78.94 95 ILE A CA 1
ATOM 761 C C . ILE A 1 95 ? -0.054 -11.918 0.409 1.00 78.94 95 ILE A C 1
ATOM 763 O O . ILE A 1 95 ? 0.613 -12.604 -0.363 1.00 78.94 95 ILE A O 1
ATOM 767 N N . ARG A 1 96 ? -0.514 -10.711 0.077 1.00 82.75 96 ARG A N 1
ATOM 768 C CA . ARG A 1 96 ? -0.184 -10.042 -1.185 1.00 82.75 96 ARG A CA 1
ATOM 769 C C . ARG A 1 96 ? 0.856 -8.968 -0.905 1.00 82.75 96 ARG A C 1
ATOM 771 O O . ARG A 1 96 ? 0.517 -7.945 -0.321 1.00 82.75 96 ARG A O 1
ATOM 778 N N . GLN A 1 97 ? 2.089 -9.208 -1.333 1.00 79.75 97 GLN A N 1
ATOM 779 C CA . GLN A 1 97 ? 3.169 -8.228 -1.277 1.00 79.75 97 GLN A CA 1
ATOM 780 C C . GLN A 1 97 ? 3.454 -7.738 -2.703 1.00 79.75 97 GLN A C 1
ATOM 782 O O . GLN A 1 97 ? 3.743 -8.573 -3.565 1.00 79.75 97 GLN A O 1
ATOM 787 N N . PRO A 1 98 ? 3.359 -6.428 -2.990 1.00 85.56 98 PRO A N 1
ATOM 788 C CA . PRO A 1 98 ? 3.797 -5.907 -4.276 1.00 85.56 98 PRO A CA 1
ATOM 789 C C . PRO A 1 98 ? 5.316 -6.065 -4.415 1.00 85.56 98 PRO A C 1
ATOM 791 O O . PRO A 1 98 ? 6.068 -5.787 -3.482 1.00 85.56 98 PRO A O 1
ATOM 794 N N . LEU A 1 99 ? 5.762 -6.491 -5.595 1.00 85.94 99 LEU A N 1
ATOM 795 C CA . LEU A 1 99 ? 7.173 -6.487 -5.964 1.00 85.94 99 LEU A CA 1
ATOM 796 C C . LEU A 1 99 ? 7.508 -5.116 -6.558 1.00 85.94 99 LEU A C 1
ATOM 798 O O . LEU A 1 99 ? 7.217 -4.853 -7.724 1.00 85.94 99 LEU A O 1
ATOM 802 N N . VAL A 1 100 ? 8.060 -4.223 -5.739 1.00 87.38 100 VAL A N 1
ATOM 803 C CA . VAL A 1 100 ? 8.456 -2.881 -6.185 1.00 87.38 100 VAL A CA 1
ATOM 804 C C . VAL A 1 100 ? 9.801 -2.978 -6.902 1.00 87.38 100 VAL A C 1
ATOM 806 O O . VAL A 1 100 ? 10.799 -3.333 -6.288 1.00 87.38 100 VAL A O 1
ATOM 809 N N . LEU A 1 101 ? 9.826 -2.674 -8.201 1.00 86.69 101 LEU A N 1
ATOM 810 C CA . LEU A 1 101 ? 11.046 -2.758 -9.019 1.00 86.69 101 LEU A CA 1
ATOM 811 C C . LEU A 1 101 ? 11.962 -1.540 -8.838 1.00 86.69 101 LEU A C 1
ATOM 813 O O . LEU A 1 101 ? 13.182 -1.640 -8.955 1.00 86.69 101 LEU A O 1
ATOM 817 N N . GLY A 1 102 ? 11.368 -0.389 -8.542 1.00 88.19 102 GLY A N 1
ATOM 818 C CA . GLY A 1 102 ? 12.073 0.864 -8.351 1.00 88.19 102 GLY A CA 1
ATOM 819 C C . GLY A 1 102 ? 11.115 2.011 -8.075 1.00 88.19 102 GLY A C 1
ATOM 820 O O . GLY A 1 102 ? 9.893 1.850 -8.104 1.00 88.19 102 GLY A O 1
ATOM 821 N N . GLU A 1 103 ? 11.693 3.173 -7.818 1.00 91.06 103 GLU A N 1
ATOM 822 C CA . GLU A 1 103 ? 10.985 4.391 -7.452 1.00 91.06 103 GLU A CA 1
ATOM 823 C C . GLU A 1 103 ? 11.432 5.550 -8.338 1.00 91.06 103 GLU A C 1
ATOM 825 O O . GLU A 1 103 ? 12.598 5.654 -8.731 1.00 91.06 103 GLU A O 1
ATOM 830 N N . LEU A 1 104 ? 10.490 6.436 -8.646 1.00 94.06 104 LEU A N 1
ATOM 831 C CA . LEU A 1 104 ? 10.733 7.679 -9.363 1.00 94.06 104 LEU A CA 1
ATOM 832 C C . LEU A 1 104 ? 9.789 8.763 -8.866 1.00 94.06 104 LEU A C 1
ATOM 834 O O . LEU A 1 104 ? 8.669 8.485 -8.439 1.00 94.06 104 LEU A O 1
ATOM 838 N N . SER A 1 105 ? 10.245 10.007 -8.953 1.00 92.06 105 SER A N 1
ATOM 839 C CA . SER A 1 105 ? 9.446 11.186 -8.630 1.00 92.06 105 SER A CA 1
ATOM 840 C C . SER A 1 105 ? 9.132 11.958 -9.903 1.00 92.06 105 SER A C 1
ATOM 842 O O . SER A 1 105 ? 10.037 12.291 -10.664 1.00 92.06 105 SER A O 1
ATOM 844 N N . LEU A 1 106 ? 7.852 12.260 -10.117 1.00 91.62 106 LEU A N 1
ATOM 845 C CA . LEU A 1 106 ? 7.379 13.115 -11.206 1.00 91.62 106 LEU A CA 1
ATOM 846 C C . LEU A 1 106 ? 6.680 14.335 -10.623 1.00 91.62 106 LEU A C 1
ATOM 848 O O . LEU A 1 106 ? 5.966 14.235 -9.622 1.00 91.62 106 LEU A O 1
ATOM 852 N N . SER A 1 107 ? 6.833 15.480 -11.283 1.00 91.69 107 SER A N 1
ATOM 853 C CA . SER A 1 107 ? 5.928 16.601 -11.056 1.00 91.69 107 SER A CA 1
ATOM 854 C C . SER A 1 107 ? 4.514 16.244 -11.527 1.00 91.69 107 SER A C 1
ATOM 856 O O . SER A 1 107 ? 4.317 15.343 -12.348 1.0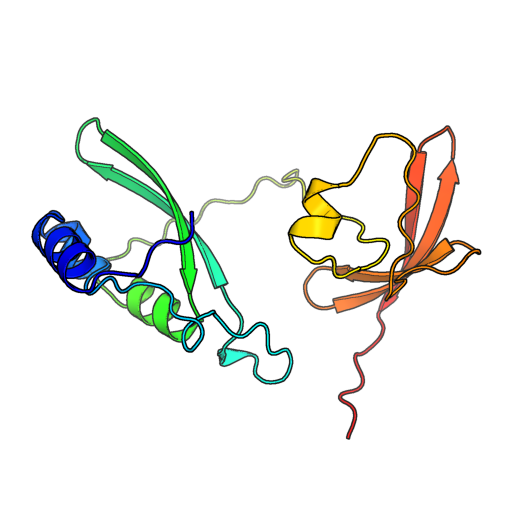0 91.69 107 SER A O 1
ATOM 858 N N . LEU A 1 108 ? 3.512 16.976 -11.034 1.00 90.88 108 LEU A N 1
ATOM 859 C CA . LEU A 1 108 ? 2.128 16.773 -11.463 1.00 90.88 108 LEU A CA 1
ATOM 860 C C . LEU A 1 108 ? 1.969 16.960 -12.981 1.00 90.88 108 LEU A C 1
ATOM 862 O O . LEU A 1 108 ? 1.263 16.183 -13.619 1.00 90.88 108 LEU A O 1
ATOM 866 N N . ASP A 1 109 ? 2.671 17.939 -13.556 1.00 93.56 109 ASP A N 1
ATOM 867 C CA . ASP A 1 109 ? 2.646 18.209 -14.996 1.00 93.56 109 ASP A CA 1
ATOM 868 C C . ASP A 1 109 ? 3.280 17.066 -15.798 1.00 93.56 109 ASP A C 1
ATOM 870 O O . ASP A 1 109 ? 2.736 16.653 -16.820 1.00 93.56 109 ASP A O 1
ATOM 874 N N . GLN A 1 110 ? 4.392 16.502 -15.312 1.00 92.88 110 GLN A N 1
ATOM 875 C CA . GLN A 1 110 ? 5.027 15.339 -15.938 1.00 92.88 110 GLN A CA 1
ATOM 876 C C . GLN A 1 110 ? 4.101 14.123 -15.902 1.00 92.88 110 GLN A C 1
ATOM 878 O O . GLN A 1 110 ? 3.887 13.494 -16.935 1.00 92.88 110 GLN A O 1
ATOM 883 N N . LEU A 1 111 ? 3.500 13.837 -14.743 1.00 93.94 111 LEU A N 1
ATOM 884 C CA . LEU A 1 111 ? 2.542 12.744 -14.588 1.00 93.94 111 LEU A CA 1
ATOM 885 C C . LEU A 1 111 ? 1.334 12.912 -15.523 1.00 93.94 111 LEU A C 1
ATOM 887 O O . LEU A 1 111 ? 0.895 11.944 -16.137 1.00 93.94 111 LEU A O 1
ATOM 891 N N . ALA A 1 112 ? 0.819 14.138 -15.658 1.00 94.88 112 ALA A N 1
ATOM 892 C CA . ALA A 1 112 ? -0.301 14.451 -16.542 1.00 94.88 112 ALA A CA 1
ATOM 893 C C . ALA A 1 112 ? 0.060 14.351 -18.034 1.00 94.88 112 ALA A C 1
ATOM 895 O O . ALA A 1 112 ? -0.823 14.133 -18.862 1.00 94.88 112 ALA A O 1
ATOM 896 N N . SER A 1 113 ? 1.340 14.511 -18.381 1.00 96.06 113 SER A N 1
ATOM 897 C CA . SER A 1 113 ? 1.811 14.450 -19.766 1.00 96.06 113 SER A CA 1
ATOM 898 C C . SER A 1 113 ? 2.035 13.030 -20.300 1.00 96.06 113 SER A C 1
ATOM 900 O O . SER A 1 113 ? 2.108 12.872 -21.517 1.00 96.06 113 SER A O 1
ATOM 902 N N . LEU A 1 114 ? 2.097 12.010 -19.429 1.00 96.81 114 LEU A N 1
ATOM 903 C CA . LEU A 1 114 ? 2.439 10.635 -19.815 1.00 96.81 114 LEU A CA 1
ATOM 904 C C . LEU A 1 114 ? 1.484 10.049 -20.858 1.00 96.81 114 LEU A C 1
ATOM 906 O O . LEU A 1 114 ? 0.260 10.113 -20.711 1.00 96.81 114 LEU A O 1
ATOM 910 N N . GLN A 1 115 ? 2.055 9.413 -21.877 1.00 95.94 115 GLN A N 1
ATOM 911 C CA . GLN A 1 115 ? 1.342 8.706 -22.936 1.00 95.94 115 GLN A CA 1
ATOM 912 C C . GLN A 1 115 ? 1.745 7.224 -23.000 1.00 95.94 115 GLN A C 1
ATOM 914 O O . GLN A 1 115 ? 2.855 6.850 -22.611 1.00 95.94 115 GLN A O 1
ATOM 919 N N . PRO A 1 116 ? 0.866 6.339 -23.513 1.00 96.50 116 PRO A N 1
ATOM 920 C CA . PRO A 1 116 ? 1.240 4.957 -23.789 1.00 96.50 116 PRO A CA 1
ATOM 921 C C . PRO A 1 116 ? 2.466 4.883 -24.709 1.00 96.50 116 PRO A C 1
ATOM 923 O O . PRO A 1 116 ? 2.456 5.438 -25.805 1.00 96.50 116 PRO A O 1
ATOM 926 N N . GLY A 1 117 ? 3.500 4.165 -24.269 1.00 95.06 117 GLY A N 1
ATOM 927 C CA . GLY A 1 117 ? 4.773 4.035 -24.984 1.00 95.06 117 GLY A CA 1
ATOM 928 C C . GLY A 1 117 ? 5.915 4.868 -24.396 1.00 95.06 117 GLY A C 1
ATOM 929 O O . GLY A 1 117 ? 7.066 4.609 -24.744 1.00 95.06 117 GLY A O 1
ATOM 930 N N . ASP A 1 118 ? 5.629 5.800 -23.483 1.00 95.62 118 ASP A N 1
ATOM 931 C CA . ASP A 1 118 ? 6.673 6.512 -22.748 1.00 95.62 118 ASP A CA 1
ATOM 932 C C . ASP A 1 118 ? 7.499 5.547 -21.887 1.00 95.62 118 ASP A C 1
ATOM 934 O O . ASP A 1 118 ? 6.977 4.614 -21.268 1.00 95.62 118 ASP A O 1
ATOM 938 N N . VAL A 1 119 ? 8.809 5.792 -21.833 1.00 93.44 119 VAL A N 1
ATOM 939 C CA . VAL A 1 119 ? 9.752 5.016 -21.023 1.00 93.44 119 VAL A CA 1
ATOM 940 C C . VAL A 1 119 ? 10.073 5.795 -19.756 1.00 93.44 119 VAL A C 1
ATOM 942 O O . VAL A 1 119 ? 10.583 6.913 -19.813 1.00 93.44 119 VAL A O 1
ATOM 945 N N . LEU A 1 120 ? 9.799 5.181 -18.606 1.00 92.12 120 LEU A N 1
ATOM 946 C CA . LEU A 1 120 ? 10.120 5.728 -17.294 1.00 92.12 120 LEU A CA 1
ATOM 947 C C . LEU A 1 120 ? 11.362 5.039 -16.737 1.00 92.12 120 LEU A C 1
ATOM 949 O O . LEU A 1 120 ? 11.403 3.815 -16.632 1.00 92.12 120 LEU A O 1
AT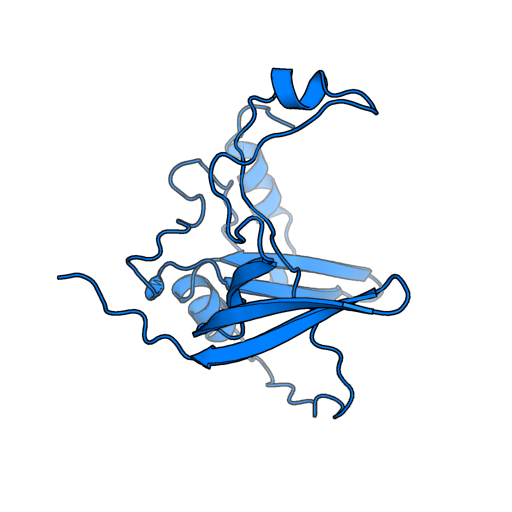OM 953 N N . LEU A 1 121 ? 12.357 5.837 -16.360 1.00 90.94 121 LEU A N 1
ATOM 954 C CA . LEU A 1 121 ? 13.575 5.358 -15.717 1.00 90.94 121 LEU A CA 1
ATOM 955 C C . LEU A 1 121 ? 13.477 5.620 -14.209 1.00 90.94 121 LEU A C 1
ATOM 957 O O . LEU A 1 121 ? 13.375 6.786 -13.813 1.00 90.94 121 LEU A O 1
ATOM 961 N N . PRO A 1 122 ? 13.486 4.572 -13.367 1.00 90.19 122 PRO A N 1
ATOM 962 C CA . PRO A 1 122 ? 13.529 4.736 -11.923 1.00 90.19 122 PRO A CA 1
ATOM 963 C C . PRO A 1 122 ? 14.765 5.528 -11.489 1.00 90.19 122 PRO A C 1
ATOM 965 O O . PRO A 1 122 ? 15.870 5.272 -11.961 1.00 90.19 122 PRO A O 1
ATOM 968 N N . SER A 1 123 ? 14.593 6.476 -10.568 1.00 90.25 123 SER A N 1
ATOM 969 C CA . SER A 1 123 ? 15.723 7.145 -9.907 1.00 90.25 123 SER A CA 1
ATOM 970 C C . SER A 1 123 ? 16.397 6.239 -8.877 1.00 90.25 123 SER A C 1
ATOM 972 O O . SER A 1 123 ? 17.579 6.404 -8.589 1.00 90.25 123 SER A O 1
ATOM 974 N N . LEU A 1 124 ? 15.640 5.287 -8.330 1.00 88.81 124 LEU A N 1
ATOM 975 C CA . LEU A 1 124 ? 16.123 4.244 -7.437 1.00 88.81 124 LEU A CA 1
ATOM 976 C C . LEU A 1 124 ? 15.672 2.890 -7.987 1.00 88.81 124 LEU A C 1
ATOM 978 O O . LEU A 1 124 ? 14.472 2.643 -8.096 1.00 88.81 124 LEU A O 1
ATOM 982 N N . CYS A 1 125 ? 16.621 2.022 -8.326 1.00 89.50 125 CYS A N 1
ATOM 983 C CA . CYS A 1 125 ? 16.349 0.647 -8.738 1.00 89.50 125 CYS A CA 1
ATOM 984 C C . CYS A 1 125 ? 16.550 -0.293 -7.546 1.00 89.50 125 CYS A C 1
ATOM 986 O O . CYS A 1 125 ? 17.605 -0.265 -6.914 1.00 89.50 125 CYS A O 1
ATOM 988 N N . HIS A 1 126 ? 15.560 -1.142 -7.265 1.00 88.38 126 HIS A N 1
ATOM 989 C CA . HIS A 1 126 ? 15.656 -2.176 -6.220 1.00 88.38 126 HIS A CA 1
ATOM 990 C C . HIS A 1 126 ? 16.181 -3.512 -6.753 1.00 88.38 126 HIS A C 1
ATOM 992 O O . HIS A 1 126 ? 16.519 -4.401 -5.969 1.00 88.38 126 HIS A O 1
ATOM 998 N N . PHE A 1 127 ? 16.247 -3.636 -8.080 1.00 90.00 127 PHE A N 1
ATOM 999 C CA . PHE A 1 127 ? 16.744 -4.795 -8.807 1.00 90.00 127 PHE A CA 1
ATOM 1000 C C . PHE A 1 127 ? 17.772 -4.359 -9.850 1.00 90.00 127 PHE A C 1
ATOM 1002 O O . PHE A 1 127 ? 17.631 -3.299 -10.464 1.00 90.00 127 PHE A O 1
ATOM 1009 N N . ASP A 1 128 ? 18.794 -5.183 -10.035 1.00 89.44 128 ASP A N 1
ATOM 1010 C CA . ASP A 1 128 ? 19.782 -5.054 -11.096 1.00 89.44 128 ASP A CA 1
ATOM 1011 C C . ASP A 1 128 ? 19.318 -5.734 -12.397 1.00 89.44 128 ASP A C 1
ATOM 1013 O O . ASP A 1 128 ? 18.258 -6.363 -12.474 1.00 89.44 128 ASP A O 1
ATOM 1017 N N . GLU A 1 129 ? 20.125 -5.583 -13.446 1.00 86.25 129 GLU A N 1
ATOM 1018 C CA . GLU A 1 129 ? 19.860 -6.137 -14.779 1.00 86.25 129 GLU A CA 1
ATOM 1019 C C . GLU A 1 129 ? 19.899 -7.674 -14.812 1.00 86.25 129 GLU A C 1
ATOM 1021 O O . GLU A 1 129 ? 19.309 -8.290 -15.701 1.00 86.25 129 GLU A O 1
ATOM 1026 N N . GLU A 1 130 ? 20.561 -8.303 -13.838 1.00 87.75 130 GLU A N 1
ATOM 1027 C CA . GLU A 1 130 ? 20.634 -9.758 -13.688 1.00 87.75 130 GLU A CA 1
ATOM 1028 C C . GLU A 1 130 ? 19.457 -10.307 -12.864 1.00 87.75 130 GLU A C 1
ATOM 1030 O O . GLU A 1 130 ? 19.309 -11.522 -12.710 1.00 87.75 130 GLU A O 1
ATOM 1035 N N . GLY A 1 131 ? 18.591 -9.428 -12.352 1.00 87.06 131 GLY A N 1
ATOM 1036 C CA . GLY A 1 131 ? 17.422 -9.776 -11.560 1.00 87.06 131 GLY A CA 1
ATOM 1037 C C . GLY A 1 131 ? 17.710 -9.991 -10.074 1.00 87.06 131 GLY A C 1
ATOM 1038 O O . GLY A 1 131 ? 16.810 -10.446 -9.357 1.00 87.06 131 GLY A O 1
ATOM 1039 N N . GLY A 1 132 ? 18.924 -9.694 -9.614 1.00 91.44 132 GLY A N 1
ATOM 1040 C CA . GLY A 1 132 ? 19.288 -9.624 -8.205 1.00 91.44 132 GLY A CA 1
ATOM 1041 C C . GLY A 1 132 ? 18.735 -8.349 -7.577 1.00 91.44 132 GLY A C 1
ATOM 1042 O O . GLY A 1 132 ? 18.682 -7.301 -8.211 1.00 91.44 132 GLY A O 1
ATOM 1043 N N . GLY A 1 133 ? 18.263 -8.416 -6.337 1.00 89.94 133 GLY A N 1
ATOM 1044 C CA . GLY A 1 133 ? 17.678 -7.243 -5.698 1.00 89.94 133 GLY A CA 1
ATOM 1045 C C . GLY A 1 133 ? 17.379 -7.427 -4.225 1.00 89.94 133 GLY A C 1
ATOM 1046 O O . GLY A 1 133 ? 17.760 -8.422 -3.601 1.00 89.94 133 GLY A O 1
ATOM 1047 N N . ARG A 1 134 ? 16.668 -6.449 -3.665 1.00 87.50 134 ARG A N 1
ATOM 1048 C CA . ARG A 1 134 ? 16.240 -6.456 -2.263 1.00 87.50 134 ARG A CA 1
ATOM 1049 C C . ARG A 1 134 ? 14.732 -6.306 -2.167 1.00 87.50 134 ARG A C 1
ATOM 1051 O O . ARG A 1 134 ? 14.131 -5.503 -2.872 1.00 87.50 134 ARG A O 1
ATOM 1058 N N . LEU A 1 135 ? 14.121 -7.070 -1.266 1.00 86.25 135 LEU A N 1
ATOM 1059 C CA . LEU A 1 135 ? 12.688 -7.004 -0.999 1.00 86.25 135 LEU A CA 1
ATOM 1060 C C . LEU A 1 135 ? 12.433 -6.822 0.492 1.00 86.25 135 LEU A C 1
ATOM 1062 O O . LEU A 1 135 ? 12.907 -7.610 1.312 1.00 86.25 135 LEU A O 1
ATOM 1066 N N . GLN A 1 136 ? 11.622 -5.824 0.836 1.00 82.81 136 GLN A N 1
ATOM 1067 C CA . GLN A 1 136 ? 11.076 -5.707 2.180 1.00 82.81 136 GLN A CA 1
ATOM 1068 C C . GLN A 1 136 ? 9.836 -6.591 2.318 1.00 82.81 136 GLN A C 1
ATOM 1070 O O . GLN A 1 136 ? 8.859 -6.438 1.581 1.00 82.81 136 GLN A O 1
ATOM 1075 N N . LEU A 1 137 ? 9.867 -7.513 3.276 1.00 82.88 137 LEU A N 1
ATOM 1076 C CA . LEU A 1 137 ? 8.748 -8.389 3.601 1.00 82.88 137 LEU A CA 1
ATOM 1077 C C . LEU A 1 137 ? 8.693 -8.607 5.112 1.00 82.88 137 LEU A C 1
ATOM 1079 O O . LEU A 1 137 ? 9.685 -8.994 5.724 1.00 82.88 137 LEU A O 1
ATOM 1083 N N . ALA A 1 138 ? 7.517 -8.379 5.704 1.00 76.75 138 ALA A N 1
ATOM 1084 C CA . ALA A 1 138 ? 7.275 -8.547 7.141 1.00 76.75 138 ALA A CA 1
ATOM 1085 C C . ALA A 1 138 ? 8.269 -7.773 8.039 1.00 76.75 138 ALA A C 1
ATOM 1087 O O . ALA A 1 138 ? 8.700 -8.275 9.074 1.00 76.75 138 ALA A O 1
ATOM 1088 N N . GLY A 1 139 ? 8.639 -6.554 7.628 1.00 75.69 139 GLY A N 1
ATOM 1089 C CA . GLY A 1 139 ? 9.580 -5.700 8.365 1.00 75.69 139 GLY A CA 1
ATOM 1090 C C . GLY A 1 139 ? 11.039 -6.160 8.297 1.00 75.69 139 GLY A C 1
ATOM 1091 O O . GLY A 1 139 ? 11.855 -5.697 9.085 1.00 75.69 139 GLY A O 1
ATOM 1092 N N . ARG A 1 140 ? 11.365 -7.081 7.384 1.00 82.19 140 ARG A N 1
ATOM 1093 C CA . ARG A 1 140 ? 12.718 -7.597 7.155 1.00 82.19 140 ARG A CA 1
ATOM 1094 C C . ARG A 1 140 ? 13.147 -7.327 5.726 1.00 82.19 140 ARG A C 1
ATOM 1096 O O . ARG A 1 140 ? 12.309 -7.333 4.820 1.00 82.19 140 ARG A O 1
ATOM 1103 N N . GLN A 1 141 ? 14.445 -7.137 5.531 1.00 84.88 141 GLN A N 1
ATOM 1104 C CA . GLN A 1 141 ? 15.043 -7.019 4.210 1.00 84.88 141 GLN A CA 1
ATOM 1105 C C . GLN A 1 141 ? 15.592 -8.375 3.767 1.00 84.88 141 GLN A C 1
ATOM 1107 O O . GLN A 1 141 ? 16.310 -9.052 4.500 1.00 84.88 141 GLN A O 1
ATOM 1112 N N . TRP A 1 142 ? 15.241 -8.770 2.549 1.00 87.38 142 TRP A N 1
ATOM 1113 C CA . TRP A 1 142 ? 15.667 -10.028 1.956 1.00 87.38 142 TRP A CA 1
ATOM 1114 C C . TRP A 1 142 ? 16.465 -9.768 0.692 1.00 87.38 142 TRP A C 1
ATOM 1116 O O . TRP A 1 142 ? 15.983 -9.068 -0.201 1.00 87.38 142 TRP A O 1
ATOM 1126 N N . ALA A 1 143 ? 17.629 -10.404 0.581 1.00 89.94 143 ALA A N 1
ATOM 1127 C CA . ALA A 1 143 ? 18.308 -10.535 -0.698 1.00 89.94 143 ALA A CA 1
ATOM 1128 C C . ALA A 1 143 ? 17.537 -11.541 -1.562 1.00 89.94 143 ALA A C 1
ATOM 1130 O O . ALA A 1 143 ? 17.313 -12.697 -1.164 1.00 89.94 143 ALA A O 1
ATOM 1131 N N . VAL A 1 144 ? 17.124 -11.111 -2.748 1.00 91.62 144 VAL A N 1
ATOM 1132 C CA . VAL A 1 144 ? 16.274 -11.888 -3.649 1.00 91.62 144 VAL A CA 1
ATOM 1133 C C . VAL A 1 144 ? 16.890 -12.008 -5.035 1.00 91.62 144 VAL A C 1
ATOM 1135 O O . VAL A 1 144 ? 17.636 -11.143 -5.480 1.00 91.62 144 VAL A O 1
ATOM 1138 N N . GLN A 1 145 ? 16.538 -13.090 -5.721 1.00 92.19 145 GLN A N 1
ATOM 1139 C CA . GLN A 1 145 ? 16.852 -13.304 -7.127 1.00 92.19 145 GLN A CA 1
ATOM 1140 C C . GLN A 1 145 ? 15.556 -13.549 -7.888 1.00 92.19 145 GLN A C 1
ATOM 1142 O O . GLN A 1 145 ? 14.762 -14.410 -7.492 1.00 92.19 145 GLN A O 1
ATOM 1147 N N . THR A 1 146 ? 15.356 -12.834 -8.986 1.00 90.12 146 THR A N 1
ATOM 1148 C CA . THR A 1 146 ? 14.249 -13.097 -9.901 1.00 90.12 146 THR A CA 1
ATOM 1149 C C . THR A 1 146 ? 14.635 -14.148 -10.938 1.00 90.12 146 THR A C 1
ATOM 1151 O O . THR A 1 146 ? 15.790 -14.257 -11.349 1.00 90.12 146 THR A O 1
ATOM 1154 N N . ASP A 1 147 ? 13.664 -14.975 -11.309 1.00 88.50 147 ASP A N 1
ATOM 1155 C CA . ASP A 1 147 ? 13.778 -15.986 -12.357 1.00 88.50 147 ASP A CA 1
ATOM 1156 C C . ASP A 1 147 ? 12.473 -15.985 -13.156 1.00 88.50 147 ASP A C 1
ATOM 1158 O O . ASP A 1 147 ? 11.390 -15.845 -12.587 1.00 88.50 147 ASP A O 1
ATOM 1162 N N . SER A 1 148 ? 12.554 -16.131 -14.474 1.00 85.88 148 SER A N 1
ATOM 1163 C CA . SER A 1 148 ? 11.371 -16.168 -15.335 1.00 85.88 148 SER A CA 1
ATOM 1164 C C . SER A 1 148 ? 11.154 -17.589 -15.835 1.00 85.88 148 SER A C 1
ATOM 1166 O O . SER A 1 148 ? 12.048 -18.205 -16.415 1.00 85.88 148 SER A O 1
ATOM 1168 N N . ARG A 1 149 ? 9.963 -18.143 -15.600 1.00 87.44 149 ARG A N 1
ATOM 1169 C CA . ARG A 1 149 ? 9.600 -19.488 -16.062 1.00 87.44 149 ARG A CA 1
ATOM 1170 C C . ARG A 1 149 ? 8.183 -19.475 -16.594 1.00 87.44 149 ARG A C 1
ATOM 1172 O O . ARG A 1 149 ? 7.278 -19.050 -15.887 1.00 87.44 149 ARG A O 1
ATOM 1179 N N . ALA A 1 150 ? 7.997 -19.975 -17.815 1.00 80.44 150 ALA A N 1
ATOM 1180 C CA . ALA A 1 150 ? 6.680 -20.111 -18.445 1.00 80.44 150 ALA A CA 1
ATOM 1181 C C . ALA A 1 150 ? 5.821 -18.830 -18.338 1.00 80.44 150 ALA A C 1
ATOM 1183 O O . ALA A 1 150 ? 4.688 -18.879 -17.871 1.00 80.44 150 ALA A O 1
ATOM 1184 N N . GLU A 1 151 ? 6.396 -17.685 -18.725 1.00 83.44 151 GLU A N 1
ATOM 1185 C CA . GLU A 1 151 ? 5.745 -16.358 -18.706 1.00 83.44 151 GLU A CA 1
ATOM 1186 C C . GLU A 1 151 ? 5.369 -15.830 -17.310 1.00 83.44 151 GLU A C 1
ATOM 1188 O O . GLU A 1 151 ? 4.673 -14.824 -17.179 1.00 83.44 151 GLU A O 1
ATOM 1193 N N . GLN A 1 152 ? 5.863 -16.469 -16.251 1.00 86.38 152 GLN A N 1
ATOM 1194 C CA . GLN A 1 152 ? 5.689 -16.020 -14.877 1.00 86.38 152 GLN A CA 1
ATOM 1195 C C . GLN A 1 152 ? 7.028 -15.606 -14.274 1.00 86.38 152 GLN A C 1
ATOM 1197 O O . GLN A 1 152 ? 8.047 -16.282 -14.440 1.00 86.38 152 GLN A O 1
ATOM 1202 N N . LEU A 1 153 ? 7.007 -14.486 -13.553 1.00 85.38 153 LEU A N 1
ATOM 1203 C CA . LEU A 1 153 ? 8.132 -14.021 -12.756 1.00 85.38 153 LEU A CA 1
ATOM 1204 C C . LEU A 1 153 ? 8.078 -14.685 -11.380 1.00 85.38 153 LEU A C 1
ATOM 1206 O O . LEU A 1 153 ? 7.094 -14.558 -10.651 1.00 85.38 153 LEU A O 1
ATOM 1210 N N . TYR A 1 154 ? 9.155 -15.370 -11.025 1.00 88.75 154 TYR A N 1
ATOM 1211 C CA . TYR A 1 154 ? 9.373 -15.964 -9.718 1.00 88.75 154 TYR A CA 1
ATOM 1212 C C . TYR A 1 154 ? 10.417 -15.158 -8.959 1.00 88.75 154 TYR A C 1
ATOM 1214 O O . TYR A 1 154 ? 11.397 -14.688 -9.532 1.00 88.75 154 TYR A O 1
ATOM 1222 N N . VAL A 1 155 ? 10.222 -15.041 -7.649 1.00 88.94 155 VAL A N 1
ATOM 1223 C CA . VAL A 1 155 ? 11.179 -14.413 -6.738 1.00 88.94 155 VAL A CA 1
ATOM 1224 C C . VAL A 1 155 ? 11.667 -15.478 -5.772 1.00 88.94 155 VAL A C 1
ATOM 1226 O O . VAL A 1 155 ? 10.875 -16.109 -5.069 1.00 88.94 155 VAL A O 1
ATOM 1229 N N . ARG A 1 156 ? 12.979 -15.693 -5.740 1.00 89.62 156 ARG A N 1
ATOM 1230 C CA . ARG A 1 156 ? 13.635 -16.605 -4.810 1.00 89.62 156 ARG A CA 1
ATOM 1231 C C . ARG A 1 156 ? 14.303 -15.800 -3.705 1.00 89.62 156 ARG A C 1
ATOM 1233 O O . ARG A 1 156 ? 15.208 -15.015 -3.968 1.00 89.62 156 ARG A O 1
ATOM 1240 N N . PHE A 1 157 ? 13.886 -16.052 -2.472 1.00 87.06 157 PHE A N 1
ATOM 1241 C CA . PHE A 1 157 ? 14.520 -15.522 -1.269 1.00 87.06 157 PHE A CA 1
ATOM 1242 C C . PHE A 1 157 ? 15.806 -16.305 -1.001 1.00 87.06 157 PHE A C 1
ATOM 1244 O O . PHE A 1 157 ? 15.780 -17.537 -1.003 1.00 87.06 157 PHE A O 1
ATOM 1251 N N . SER A 1 158 ? 16.929 -15.608 -0.827 1.00 80.12 158 SER A N 1
ATOM 1252 C CA . SER A 1 158 ? 18.229 -16.251 -0.597 1.00 80.12 158 SER A CA 1
ATOM 1253 C C . SER A 1 158 ? 18.582 -16.306 0.889 1.00 80.12 158 SER A C 1
ATOM 1255 O O . SER A 1 158 ? 18.733 -17.395 1.437 1.00 80.12 158 SER A O 1
ATOM 1257 N N . HIS A 1 159 ? 18.669 -15.152 1.548 1.00 78.94 159 HIS A N 1
ATOM 1258 C CA . HIS A 1 159 ? 18.880 -15.018 2.984 1.00 78.94 159 HIS A CA 1
ATOM 1259 C C . HIS A 1 159 ? 18.392 -13.648 3.474 1.00 78.94 159 HIS A C 1
ATOM 1261 O O . HIS A 1 159 ? 18.185 -12.723 2.684 1.00 78.94 159 HIS A O 1
ATOM 1267 N N . GLU A 1 160 ? 18.158 -13.564 4.779 1.00 76.62 160 GLU A N 1
ATOM 1268 C CA . GLU A 1 160 ? 17.812 -12.329 5.475 1.00 76.62 160 GLU A CA 1
ATOM 1269 C C . GLU A 1 160 ? 19.068 -11.469 5.630 1.00 76.62 160 GLU A C 1
ATOM 1271 O O . GLU A 1 160 ? 20.110 -11.962 6.068 1.00 76.62 160 GLU A O 1
ATOM 1276 N N . GLU A 1 161 ? 18.970 -10.198 5.253 1.00 69.19 161 GLU A N 1
ATOM 1277 C CA . GLU A 1 161 ? 20.005 -9.216 5.548 1.00 69.19 161 GLU A CA 1
ATOM 1278 C C . GLU A 1 161 ? 19.624 -8.513 6.850 1.00 69.19 161 GLU A C 1
ATOM 1280 O O . GLU A 1 161 ? 18.568 -7.880 6.933 1.00 69.19 161 GLU A O 1
ATOM 1285 N N . ASP A 1 162 ? 20.488 -8.602 7.865 1.00 58.06 162 ASP A N 1
ATOM 1286 C CA . ASP A 1 162 ? 20.378 -7.705 9.009 1.00 58.06 162 ASP A CA 1
ATOM 1287 C C . ASP A 1 162 ? 20.593 -6.284 8.489 1.00 58.06 162 ASP A C 1
ATOM 1289 O O . ASP A 1 162 ? 21.650 -5.952 7.941 1.00 58.06 162 ASP A O 1
ATOM 1293 N N . LEU A 1 163 ? 19.578 -5.437 8.663 1.00 53.88 163 LEU A N 1
ATOM 1294 C CA . LEU A 1 163 ? 19.738 -3.998 8.542 1.00 53.88 163 LEU A CA 1
ATOM 1295 C C . LEU A 1 163 ? 20.741 -3.590 9.619 1.00 53.88 163 LEU A C 1
ATOM 1297 O O . LEU A 1 163 ? 20.378 -3.340 10.767 1.00 53.88 163 LEU A O 1
ATOM 1301 N N . GLY A 1 164 ? 22.023 -3.561 9.260 1.00 43.03 164 GLY A N 1
ATOM 1302 C CA . GLY A 1 164 ? 23.028 -2.894 10.060 1.00 43.03 164 GLY A CA 1
ATOM 1303 C C . GLY A 1 164 ? 22.537 -1.471 10.259 1.00 43.03 164 GLY A C 1
ATOM 1304 O O . GLY A 1 164 ? 22.529 -0.688 9.311 1.00 43.03 164 GLY A O 1
ATOM 1305 N N . HIS A 1 165 ? 22.076 -1.154 11.470 1.00 39.88 165 HIS A N 1
ATOM 1306 C CA . HIS A 1 165 ? 21.894 0.220 11.897 1.00 39.88 165 HIS A CA 1
ATOM 1307 C C . HIS A 1 165 ? 23.242 0.910 11.680 1.00 39.88 165 HIS A C 1
ATOM 1309 O O . HIS A 1 165 ? 24.200 0.667 12.417 1.00 39.88 165 HIS A O 1
ATOM 1315 N N . GLY A 1 166 ? 23.339 1.674 10.590 1.00 39.66 166 GLY A N 1
ATOM 1316 C CA . GLY A 1 166 ? 24.491 2.511 10.307 1.00 39.66 166 GLY A CA 1
ATOM 1317 C C . GLY A 1 166 ? 24.713 3.437 11.496 1.00 39.66 166 GLY A C 1
ATOM 1318 O O . GLY A 1 166 ? 23.761 4.037 11.995 1.00 39.66 166 GLY A O 1
ATOM 1319 N N . GLN A 1 167 ? 25.957 3.446 11.969 1.00 30.64 167 GLN A N 1
ATOM 1320 C CA . GLN A 1 167 ? 26.480 4.321 13.016 1.00 30.64 167 GLN A CA 1
ATOM 1321 C C . GLN A 1 167 ? 26.291 5.803 12.690 1.00 30.64 167 GLN A C 1
ATOM 1323 O O . GLN A 1 167 ? 26.335 6.149 11.488 1.00 30.64 167 GLN A O 1
#

pLDDT: mean 79.6, std 13.86, range [30.64, 96.81]